Protein AF-A0A7K2P1E2-F1 (afdb_monomer)

Sequence (126 aa):
MPTAPAGAPQRRDTSRRTTNPSGERSASAGRRPLTASRRANRAGLAFVSPTFVVVLVVVVLPIAWTVLLAFQKARLVDIQGMGLFGNWSLDNFSQVLDSAGFWSSLGTTLLYTAGATLGSVVLGLV

Foldseek 3Di:
DDDDDDDDDDDDDDDDDPPPDDDDDDPPVPPPPPPPVVVVVVVVCVVCVVVVVCCCVVPVVVVVVVVQVLQPPPDPDPPDDDDPDPGRHNVSVVVLVVDPVNVVVVVVVVCCVVVVVVVCVVVVVD

Mean predicted aligned error: 17.74 Å

Structure (mmCIF, N/CA/C/O backbone):
data_AF-A0A7K2P1E2-F1
#
_entry.id   AF-A0A7K2P1E2-F1
#
loop_
_atom_site.group_PDB
_atom_site.id
_atom_site.type_symbol
_atom_site.label_atom_id
_atom_site.label_alt_id
_atom_site.label_comp_id
_atom_site.label_asym_id
_atom_site.label_entity_id
_atom_site.label_seq_id
_atom_site.pdbx_PDB_ins_code
_atom_site.Cartn_x
_atom_site.Cartn_y
_atom_site.Cartn_z
_atom_site.occupancy
_atom_site.B_iso_or_equiv
_atom_site.auth_seq_id
_atom_site.auth_comp_id
_atom_site.auth_asym_id
_atom_site.auth_atom_id
_atom_site.pdbx_PDB_model_num
ATOM 1 N N . MET A 1 1 ? -70.450 -48.981 64.046 1.00 42.84 1 MET A N 1
ATOM 2 C CA . MET A 1 1 ? -71.880 -49.073 64.417 1.00 42.84 1 MET A CA 1
ATOM 3 C C . MET A 1 1 ? -72.178 -47.862 65.291 1.00 42.84 1 MET A C 1
ATOM 5 O O . MET A 1 1 ? -71.387 -47.691 66.208 1.00 42.84 1 MET A O 1
ATOM 9 N N . PRO A 1 2 ? -73.244 -47.058 65.156 1.00 43.47 2 PRO A N 1
ATOM 10 C CA . PRO A 1 2 ? -74.158 -46.716 64.065 1.00 43.47 2 PRO A CA 1
ATOM 11 C C . PRO A 1 2 ? -74.253 -45.170 63.858 1.00 43.47 2 PRO A C 1
ATOM 13 O O . PRO A 1 2 ? -73.543 -44.385 64.474 1.00 43.47 2 PRO A O 1
ATOM 16 N N . THR A 1 3 ? -75.125 -44.783 62.933 1.00 54.88 3 THR A N 1
ATOM 17 C CA . THR A 1 3 ? -75.521 -43.470 62.384 1.00 54.88 3 THR A CA 1
ATOM 18 C C . THR A 1 3 ? -75.857 -42.327 63.358 1.00 54.88 3 THR A C 1
ATOM 20 O O . THR A 1 3 ? -76.500 -42.554 64.379 1.00 54.88 3 THR A O 1
ATOM 23 N N . ALA A 1 4 ? -75.592 -41.083 62.931 1.00 46.78 4 ALA A N 1
ATOM 24 C CA . ALA A 1 4 ? -76.227 -39.856 63.435 1.00 46.78 4 ALA A CA 1
ATOM 25 C C . ALA A 1 4 ? -76.770 -38.999 62.259 1.00 46.78 4 ALA A C 1
ATOM 27 O O . ALA A 1 4 ? -76.251 -39.126 61.147 1.00 46.78 4 ALA A O 1
ATOM 28 N N . PRO A 1 5 ? -77.838 -38.195 62.459 1.00 55.88 5 PRO A N 1
ATOM 29 C CA . PRO A 1 5 ? -78.898 -38.022 61.466 1.00 55.88 5 PRO A CA 1
ATOM 30 C C . PRO A 1 5 ? -79.075 -36.598 60.895 1.00 55.88 5 PRO A C 1
ATOM 32 O O . PRO A 1 5 ? -78.413 -35.641 61.275 1.00 55.88 5 PRO A O 1
ATOM 35 N N . ALA A 1 6 ? -80.018 -36.553 59.949 1.00 49.31 6 ALA A N 1
ATOM 36 C CA . ALA A 1 6 ? -80.733 -35.463 59.287 1.00 49.31 6 ALA A CA 1
ATOM 37 C C . ALA A 1 6 ? -80.852 -34.079 59.964 1.00 49.31 6 ALA A C 1
ATOM 39 O O . ALA A 1 6 ? -81.040 -33.969 61.171 1.00 49.31 6 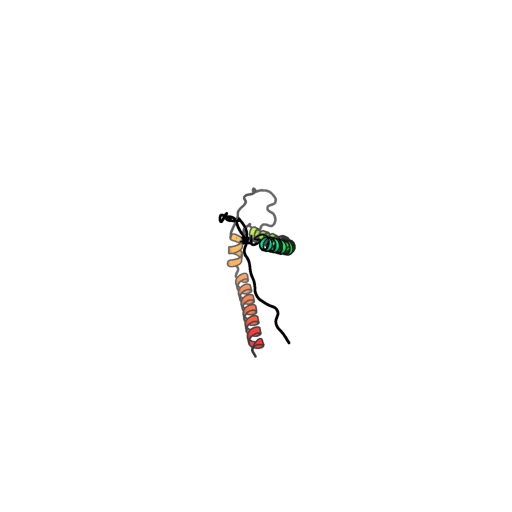ALA A O 1
ATOM 40 N N . GLY A 1 7 ? -80.989 -33.054 59.107 1.00 46.62 7 GLY A N 1
ATOM 41 C CA . GLY A 1 7 ? -81.849 -31.890 59.374 1.00 46.62 7 GLY A CA 1
ATOM 42 C C . GLY A 1 7 ? -81.204 -30.522 59.140 1.00 46.62 7 GLY A C 1
ATOM 43 O O . GLY A 1 7 ? -80.468 -30.030 59.984 1.00 46.62 7 GLY A O 1
ATOM 44 N N . ALA A 1 8 ? -81.528 -29.888 58.007 1.00 52.25 8 ALA A N 1
ATOM 45 C CA . ALA A 1 8 ? -81.267 -28.471 57.703 1.00 52.25 8 ALA A CA 1
ATOM 46 C C . ALA A 1 8 ? -82.030 -27.527 58.673 1.00 52.25 8 ALA A C 1
ATOM 48 O O . ALA A 1 8 ? -82.97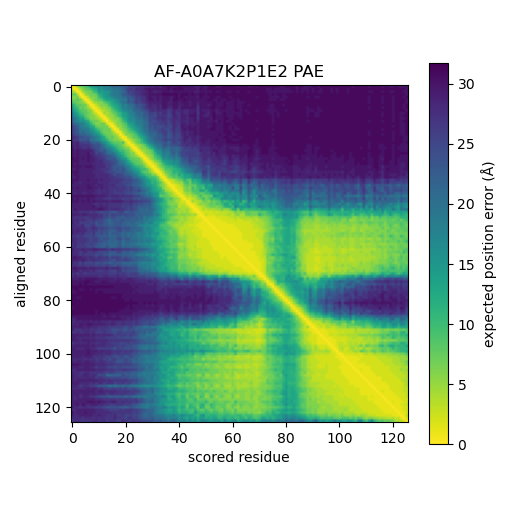2 -28.001 59.313 1.00 52.25 8 ALA A O 1
ATOM 49 N N . PRO A 1 9 ? -81.718 -26.208 58.778 1.00 56.75 9 PRO A N 1
ATOM 50 C CA . PRO A 1 9 ? -82.251 -25.247 57.792 1.00 56.75 9 PRO A CA 1
ATOM 51 C C . PRO A 1 9 ? -81.453 -23.926 57.565 1.00 56.75 9 PRO A C 1
ATOM 53 O O . PRO A 1 9 ? -80.803 -23.377 58.443 1.00 56.75 9 PRO A O 1
ATOM 56 N N . GLN A 1 10 ? -81.588 -23.392 56.345 1.00 57.00 10 GLN A N 1
ATOM 57 C CA . GLN A 1 10 ? -81.981 -22.010 55.998 1.00 57.00 10 GLN A CA 1
ATOM 58 C C . GLN A 1 10 ? -81.429 -20.788 56.776 1.00 57.00 10 GLN A C 1
ATOM 60 O O . GLN A 1 10 ? -81.833 -20.528 57.905 1.00 57.00 10 GLN A O 1
ATOM 65 N N . ARG A 1 11 ? -80.739 -19.877 56.065 1.00 49.88 11 ARG A N 1
ATOM 66 C CA . ARG A 1 11 ? -80.998 -18.411 56.085 1.00 49.88 11 ARG A CA 1
ATOM 67 C C . ARG A 1 11 ? -80.168 -17.701 55.006 1.00 49.88 11 ARG A C 1
ATOM 69 O O . ARG A 1 11 ? -78.991 -17.999 54.874 1.00 49.88 11 ARG A O 1
ATOM 76 N N . ARG A 1 12 ? -80.833 -16.952 54.109 1.00 50.38 12 ARG A N 1
ATOM 77 C CA . ARG A 1 12 ? -80.868 -15.465 54.028 1.00 50.38 12 ARG A CA 1
ATOM 78 C C . ARG A 1 12 ? -79.479 -14.850 53.874 1.00 50.38 12 ARG A C 1
ATOM 80 O O . ARG A 1 12 ? -78.574 -15.184 54.612 1.00 50.38 12 ARG A O 1
ATOM 87 N N . ASP A 1 13 ? -79.228 -13.865 53.044 1.00 43.59 13 ASP A N 1
ATOM 88 C CA . ASP A 1 13 ? -80.019 -12.972 52.210 1.00 43.59 13 ASP A CA 1
ATOM 89 C C . ASP A 1 13 ? -78.959 -12.211 51.386 1.00 43.59 13 ASP A C 1
ATOM 91 O O . ASP A 1 13 ? -77.757 -12.363 51.606 1.00 43.59 13 ASP A O 1
ATOM 95 N N . THR A 1 14 ? -79.410 -11.284 50.550 1.00 57.91 14 THR A N 1
ATOM 96 C CA . THR A 1 14 ? -78.655 -10.104 50.095 1.00 57.91 14 THR A CA 1
ATOM 97 C C . THR A 1 14 ? -77.689 -10.272 48.915 1.00 57.91 14 THR A C 1
ATOM 99 O O . THR A 1 14 ? -76.532 -10.656 49.020 1.00 57.91 14 THR A O 1
ATOM 102 N N . SER A 1 15 ? -78.186 -9.818 47.765 1.00 58.47 15 SER A N 1
ATOM 103 C CA . SER A 1 15 ? -77.603 -8.687 47.038 1.00 58.47 15 SER A CA 1
ATOM 104 C C . SER A 1 15 ? -76.076 -8.602 46.956 1.00 58.47 15 SER A C 1
ATOM 106 O O . SER A 1 15 ? -75.430 -7.937 47.759 1.00 58.47 15 SER A O 1
ATOM 108 N N . ARG A 1 16 ? -75.533 -9.077 45.840 1.00 53.06 16 ARG A N 1
ATOM 109 C CA . ARG A 1 16 ? -74.439 -8.402 45.125 1.00 53.06 16 ARG A CA 1
ATOM 110 C C . ARG A 1 16 ? -74.693 -8.644 43.644 1.00 53.06 16 ARG A C 1
ATOM 112 O O . ARG A 1 16 ? -74.388 -9.699 43.116 1.00 53.06 16 ARG A O 1
ATOM 119 N N . ARG A 1 17 ? -75.442 -7.766 42.970 1.00 53.56 17 ARG A N 1
ATOM 120 C CA . ARG A 1 17 ? -74.842 -6.688 42.164 1.00 53.56 17 ARG A CA 1
ATOM 121 C C . ARG A 1 17 ? -73.410 -7.064 41.784 1.00 53.56 17 ARG A C 1
ATOM 123 O O . ARG A 1 17 ? -72.491 -6.840 42.565 1.00 53.56 17 ARG A O 1
ATOM 130 N N . THR A 1 18 ? -73.251 -7.649 40.603 1.00 54.72 18 THR A N 1
ATOM 131 C CA . THR A 1 18 ? -71.960 -7.861 39.949 1.00 54.72 18 THR A CA 1
ATOM 132 C C . THR A 1 18 ? -71.360 -6.494 39.621 1.00 54.72 18 THR A C 1
ATOM 134 O O . THR A 1 18 ? -71.427 -6.007 38.499 1.00 54.72 18 THR A O 1
ATOM 137 N N . THR A 1 19 ? -70.837 -5.806 40.634 1.00 57.03 19 THR A N 1
ATOM 138 C CA . THR A 1 19 ? -69.847 -4.756 40.440 1.00 57.03 19 THR A CA 1
ATOM 139 C C . THR A 1 19 ? -68.557 -5.467 40.090 1.00 57.03 19 THR A C 1
ATOM 141 O O . THR A 1 19 ? -67.968 -6.138 40.936 1.00 57.03 19 THR A O 1
ATOM 144 N N . ASN A 1 20 ? -68.183 -5.351 38.821 1.00 60.22 20 ASN A N 1
ATOM 145 C CA . ASN A 1 20 ? -66.886 -5.721 38.279 1.00 60.22 20 ASN A CA 1
ATOM 146 C C . ASN A 1 20 ? -65.772 -5.286 39.253 1.00 60.22 20 ASN A C 1
ATOM 148 O O . ASN A 1 20 ? -65.608 -4.078 39.453 1.00 60.22 20 ASN A O 1
ATOM 152 N N . PRO A 1 21 ? -65.014 -6.205 39.876 1.00 56.50 21 PRO A N 1
ATOM 153 C CA . PRO A 1 21 ? -63.784 -5.825 40.524 1.00 56.50 21 PRO A CA 1
ATOM 154 C C . PRO A 1 21 ? -62.709 -5.795 39.445 1.00 56.50 21 PRO A C 1
ATOM 156 O O . PRO A 1 21 ? -62.360 -6.803 38.833 1.00 56.50 21 PRO A O 1
ATOM 159 N N . SER A 1 22 ? -62.199 -4.599 39.199 1.00 59.00 22 SER A N 1
ATOM 160 C CA . SER A 1 22 ? -60.876 -4.391 38.637 1.00 59.00 22 SER A CA 1
ATOM 161 C C . SER A 1 22 ? -59.879 -5.324 39.329 1.00 59.00 22 SER A C 1
ATOM 163 O O . SER A 1 22 ? -59.707 -5.237 40.544 1.00 59.00 22 SER A O 1
ATOM 165 N N . GLY A 1 23 ? -59.217 -6.200 38.575 1.00 54.94 23 GLY A N 1
ATOM 166 C CA . GLY A 1 23 ? -58.147 -7.023 39.125 1.00 54.94 23 GLY A CA 1
ATOM 167 C C . GLY A 1 23 ? -57.709 -8.160 38.214 1.00 54.94 23 GLY A C 1
ATOM 168 O O . GLY A 1 23 ? -58.450 -9.105 37.997 1.00 54.94 23 GLY A O 1
ATOM 169 N N . GLU A 1 24 ? -56.450 -8.077 37.782 1.00 54.34 24 GLU A N 1
ATOM 170 C CA . GLU A 1 24 ? -55.588 -9.225 37.478 1.00 54.34 24 GLU A CA 1
ATOM 171 C C . GLU A 1 24 ? -55.752 -9.906 36.109 1.00 54.34 24 GLU A C 1
ATOM 173 O O . GLU A 1 24 ? -56.406 -10.928 35.938 1.00 54.34 24 GLU A O 1
ATOM 178 N N . ARG A 1 25 ? -54.956 -9.432 35.147 1.00 50.44 25 ARG A N 1
ATOM 179 C CA . ARG A 1 25 ? -53.746 -10.165 34.736 1.00 50.44 25 ARG A CA 1
ATOM 180 C C . ARG A 1 25 ? -52.847 -9.246 33.926 1.00 50.44 25 ARG A C 1
ATOM 182 O O . ARG A 1 25 ? -53.056 -8.998 32.747 1.00 50.44 25 ARG A O 1
ATOM 189 N N . SER A 1 26 ? -51.854 -8.725 34.636 1.00 57.09 26 SER A N 1
ATOM 190 C CA . SER A 1 26 ? -50.468 -8.607 34.195 1.00 57.09 26 SER A CA 1
ATOM 191 C C . SER A 1 26 ? -50.217 -9.074 32.752 1.00 57.09 26 SER A C 1
ATOM 193 O O . SER A 1 26 ? -49.870 -10.224 32.504 1.00 57.09 26 SER A O 1
ATOM 195 N N . ALA A 1 27 ? -50.357 -8.165 31.795 1.00 53.59 27 ALA A N 1
ATOM 196 C CA . ALA A 1 27 ? -49.514 -8.192 30.615 1.00 53.59 27 ALA A CA 1
ATOM 197 C C . ALA A 1 27 ? -48.479 -7.101 30.851 1.00 53.59 27 ALA A C 1
ATOM 199 O O . ALA A 1 27 ? -48.577 -5.988 30.333 1.00 53.59 27 ALA A O 1
ATOM 200 N N . SER A 1 28 ? -47.514 -7.401 31.724 1.00 56.25 28 SER A N 1
ATOM 201 C CA . SER A 1 28 ? -46.244 -6.698 31.718 1.00 56.25 28 SER A CA 1
ATOM 202 C C . SER A 1 28 ? -45.695 -6.843 30.303 1.00 56.25 28 SER A C 1
ATOM 204 O O . 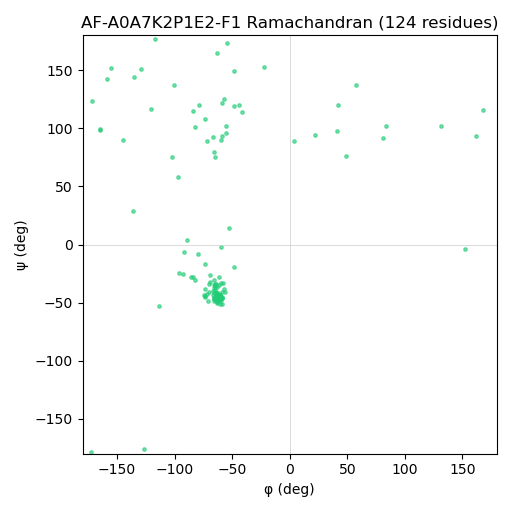SER A 1 28 ? -45.120 -7.860 29.922 1.00 56.25 28 SER A O 1
ATOM 206 N N . ALA A 1 29 ? -45.949 -5.830 29.475 1.00 56.38 29 ALA A N 1
ATOM 207 C CA . ALA A 1 29 ? -45.249 -5.641 28.227 1.00 56.38 29 ALA A CA 1
ATOM 208 C C . ALA A 1 29 ? -43.781 -5.515 28.622 1.00 56.38 29 ALA A C 1
ATOM 210 O O . ALA A 1 29 ? -43.321 -4.454 29.051 1.00 56.38 29 ALA A O 1
ATOM 211 N N . GLY A 1 30 ? -43.089 -6.654 28.600 1.00 51.62 30 GLY A N 1
ATOM 212 C CA . GLY A 1 30 ? -41.685 -6.765 28.904 1.00 51.62 30 GLY A CA 1
ATOM 213 C C . GLY A 1 30 ? -40.980 -5.802 27.979 1.00 51.62 30 GLY A C 1
ATOM 214 O O . GLY A 1 30 ? -40.819 -6.071 26.788 1.00 51.62 30 GLY A O 1
ATOM 215 N N . ARG A 1 31 ? -40.599 -4.647 28.526 1.00 55.25 31 ARG A N 1
ATOM 216 C CA . ARG A 1 31 ? -39.649 -3.739 27.907 1.00 55.25 31 ARG A CA 1
ATOM 217 C C . ARG A 1 31 ? -38.377 -4.554 27.753 1.00 55.25 31 ARG A C 1
ATOM 219 O O . ARG A 1 31 ? -37.573 -4.628 28.677 1.00 55.25 31 ARG A O 1
ATOM 226 N N . ARG A 1 32 ? -38.233 -5.229 26.609 1.00 59.97 32 ARG A N 1
ATOM 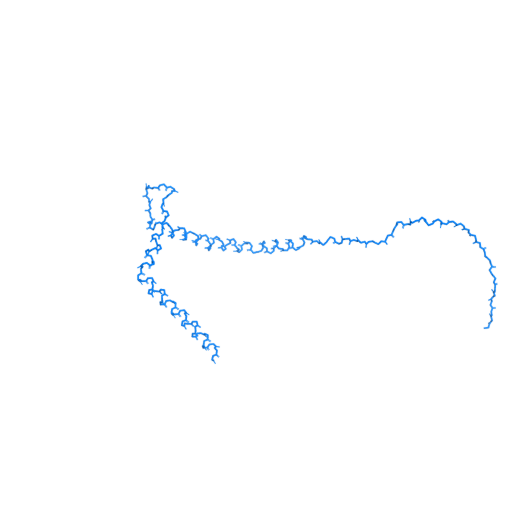227 C CA . ARG A 1 32 ? -36.982 -5.860 26.200 1.00 59.97 32 ARG A CA 1
ATOM 228 C C . ARG A 1 32 ? -35.907 -4.791 2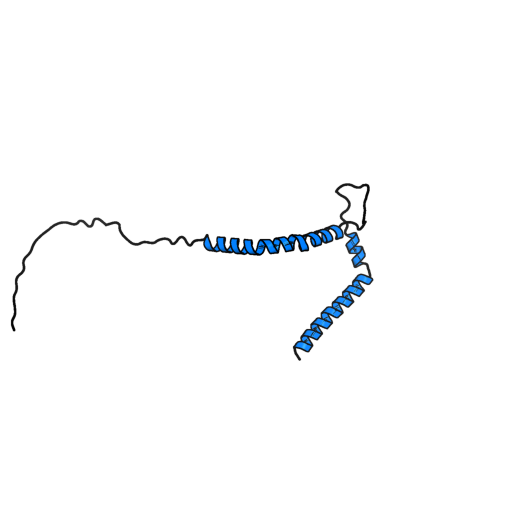6.390 1.00 59.97 32 ARG A C 1
ATOM 230 O O . ARG A 1 32 ? -36.044 -3.719 25.794 1.00 59.97 32 ARG A O 1
ATOM 237 N N . PRO A 1 33 ? -34.890 -5.008 27.239 1.00 51.12 33 PRO A N 1
ATOM 238 C CA . PRO A 1 33 ? -33.881 -3.995 27.473 1.00 51.12 33 PRO A CA 1
ATOM 239 C C . PRO A 1 33 ? -33.013 -3.896 26.216 1.00 51.12 33 PRO A C 1
ATOM 241 O O . PRO A 1 33 ? -31.977 -4.541 26.096 1.00 51.12 33 PRO A O 1
ATOM 244 N N . LEU A 1 34 ? -33.421 -3.036 25.277 1.00 57.59 34 LEU A N 1
ATOM 245 C CA . LEU A 1 34 ? -32.653 -2.623 24.092 1.00 57.59 34 LEU A CA 1
ATOM 246 C C . LEU A 1 34 ? -31.309 -1.957 24.466 1.00 57.59 34 LEU A C 1
ATOM 248 O O . LEU A 1 34 ? -30.511 -1.581 23.608 1.00 57.59 34 LEU A O 1
ATOM 252 N N . THR A 1 35 ? -31.056 -1.802 25.763 1.00 59.91 35 THR A N 1
ATOM 253 C CA . THR A 1 35 ? -29.894 -1.177 26.379 1.00 59.91 35 THR A CA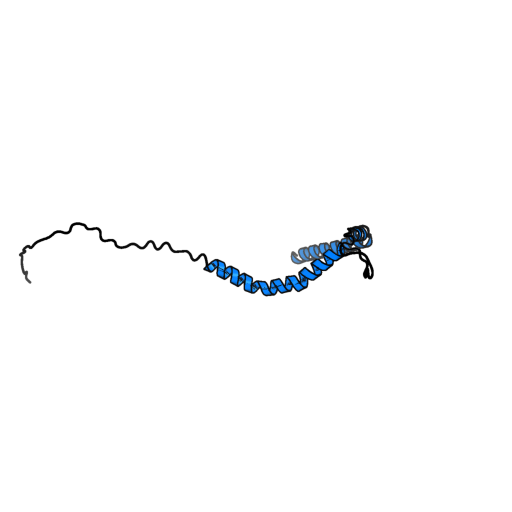 1
ATOM 254 C C . THR A 1 35 ? -28.778 -2.163 26.728 1.00 59.91 35 THR A C 1
ATOM 256 O O . THR A 1 35 ? -27.623 -1.744 26.730 1.00 59.91 35 THR A O 1
ATOM 259 N N . ALA A 1 36 ? -29.054 -3.456 26.952 1.00 60.28 36 ALA A N 1
ATOM 260 C CA . ALA A 1 36 ? -28.013 -4.429 27.317 1.00 60.28 36 ALA A CA 1
ATOM 261 C C . ALA A 1 36 ? -27.075 -4.737 26.134 1.00 60.28 36 ALA A C 1
ATOM 263 O O . ALA A 1 36 ? -25.858 -4.598 26.251 1.00 60.28 36 ALA A O 1
ATOM 264 N N . SER A 1 37 ? -27.637 -5.031 24.958 1.00 58.97 37 SER A N 1
ATOM 265 C CA . SER A 1 37 ? -26.865 -5.317 23.738 1.00 58.97 37 SER A CA 1
ATOM 266 C C . SER A 1 37 ? -26.073 -4.102 23.236 1.00 58.97 37 SER A C 1
ATOM 268 O O . SER A 1 37 ? -24.945 -4.244 22.772 1.00 58.97 37 SER A O 1
ATOM 270 N N . ARG A 1 38 ? -26.610 -2.881 23.386 1.00 60.72 38 ARG A N 1
ATOM 271 C CA . ARG A 1 38 ? -25.892 -1.636 23.041 1.00 60.72 38 ARG A CA 1
ATOM 272 C C . ARG A 1 38 ? -24.743 -1.333 24.005 1.00 60.72 38 ARG A C 1
ATOM 274 O O . ARG A 1 38 ? -23.720 -0.803 23.577 1.00 60.72 38 ARG A O 1
ATOM 281 N N . ARG A 1 39 ? -24.892 -1.669 25.291 1.00 58.44 39 ARG A N 1
ATOM 282 C CA . ARG A 1 39 ? -23.846 -1.485 26.309 1.00 58.44 39 ARG A CA 1
ATOM 283 C C . ARG A 1 39 ? -22.726 -2.512 26.152 1.00 58.44 39 ARG A C 1
ATOM 285 O O . ARG A 1 39 ? -21.568 -2.128 26.247 1.00 58.44 39 ARG A O 1
ATOM 292 N N . ALA A 1 40 ? -23.064 -3.755 25.807 1.00 61.16 40 ALA A N 1
ATOM 293 C CA . ALA A 1 40 ? -22.095 -4.787 25.441 1.00 61.16 40 ALA A CA 1
ATOM 294 C C . ALA A 1 40 ? -21.302 -4.416 24.174 1.00 61.16 40 ALA A C 1
ATOM 296 O O . ALA A 1 40 ? -20.083 -4.535 24.169 1.00 61.16 40 ALA A O 1
ATOM 297 N N . ASN A 1 41 ? -21.959 -3.873 23.139 1.00 64.06 41 ASN A N 1
ATOM 298 C CA . ASN A 1 41 ? -21.275 -3.435 21.916 1.00 64.06 41 ASN A CA 1
ATOM 299 C C . ASN A 1 41 ? -20.336 -2.237 22.160 1.00 64.06 41 ASN A C 1
ATOM 301 O O . ASN A 1 41 ? -19.218 -2.197 21.657 1.00 64.06 41 ASN A O 1
ATOM 305 N N . ARG A 1 42 ? -20.755 -1.272 22.991 1.00 64.81 42 ARG A N 1
ATOM 306 C CA . ARG A 1 42 ? -19.895 -0.156 23.420 1.00 64.81 42 ARG A CA 1
ATOM 307 C C . ARG A 1 42 ? -18.720 -0.615 24.282 1.00 64.81 42 ARG A C 1
ATOM 309 O O . ARG A 1 42 ? -17.637 -0.067 24.134 1.00 64.81 42 ARG A O 1
ATOM 316 N N . ALA A 1 43 ? -18.926 -1.603 25.153 1.00 65.00 43 ALA A N 1
ATOM 317 C CA . ALA A 1 43 ? -17.855 -2.195 25.950 1.00 65.00 43 ALA A CA 1
ATOM 318 C C . ALA A 1 43 ? -16.855 -2.957 25.063 1.00 65.00 43 ALA A C 1
ATOM 320 O O . ALA A 1 43 ? -15.655 -2.762 25.209 1.00 65.00 43 ALA A O 1
ATOM 321 N N . GLY A 1 44 ? -17.333 -3.735 24.085 1.00 68.06 44 GLY A N 1
ATOM 322 C CA . GLY A 1 44 ? -16.482 -4.401 23.093 1.00 68.06 44 GLY A CA 1
ATOM 323 C C . GLY A 1 44 ? -15.669 -3.413 22.249 1.00 68.06 44 GLY A C 1
ATOM 324 O O . GLY A 1 44 ? -1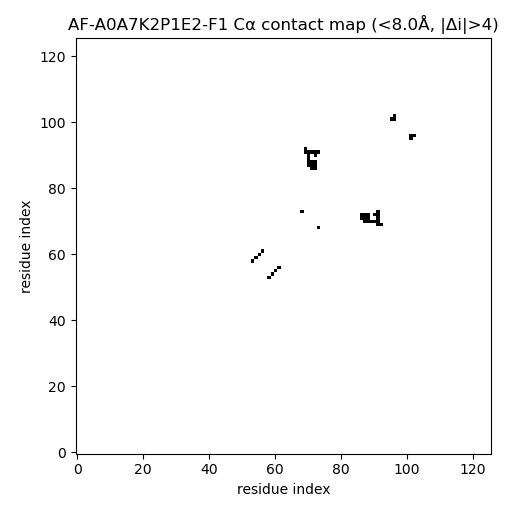4.463 -3.581 22.095 1.00 68.06 44 GLY A O 1
ATOM 325 N N . LEU A 1 45 ? -16.294 -2.325 21.785 1.00 73.56 45 LEU A N 1
ATOM 326 C CA . LEU A 1 45 ? -15.598 -1.243 21.079 1.00 73.56 45 LEU A CA 1
ATOM 327 C C . LEU A 1 45 ? -14.593 -0.504 21.972 1.00 73.56 45 LEU A C 1
ATOM 329 O O . LEU A 1 45 ? -13.537 -0.122 21.486 1.00 73.56 45 LEU A O 1
ATOM 333 N N . ALA A 1 46 ? -14.886 -0.323 23.261 1.00 77.44 46 ALA A N 1
ATOM 334 C CA . ALA A 1 46 ? -13.968 0.313 24.207 1.00 77.44 46 ALA A CA 1
ATOM 335 C C . ALA A 1 46 ? -12.731 -0.546 24.517 1.00 77.44 46 ALA A C 1
ATOM 337 O O . ALA A 1 46 ? -11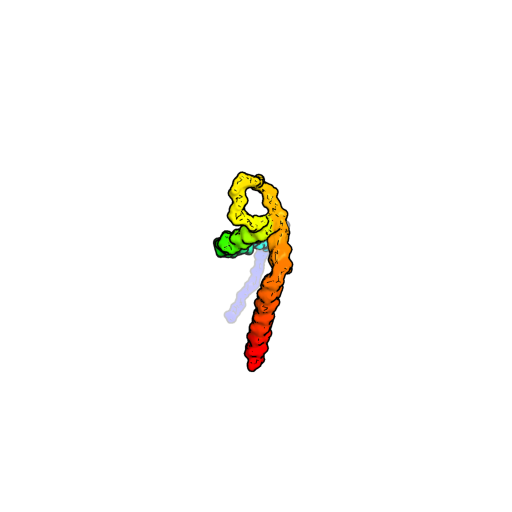.687 0.007 24.844 1.00 77.44 46 ALA A O 1
ATOM 338 N N . PHE A 1 47 ? -12.827 -1.875 24.396 1.00 81.62 47 PHE A N 1
ATOM 339 C CA . PHE A 1 47 ? -11.672 -2.767 24.538 1.00 81.62 47 PHE A CA 1
ATOM 340 C C . PHE A 1 47 ? -10.834 -2.878 23.260 1.00 81.62 47 PHE A C 1
ATOM 342 O O . PHE A 1 47 ? -9.624 -3.049 23.347 1.00 81.62 47 PHE A O 1
ATOM 349 N N . VAL A 1 48 ? -11.447 -2.745 22.079 1.00 89.38 48 VAL A N 1
ATOM 350 C CA . VAL A 1 48 ? -10.731 -2.772 20.789 1.00 89.38 48 VAL A CA 1
ATOM 351 C C . VAL A 1 48 ? -10.152 -1.401 20.420 1.00 89.38 48 VAL A C 1
ATOM 353 O O . VAL A 1 48 ? -9.132 -1.328 19.733 1.00 89.38 48 VAL A O 1
ATOM 356 N N . SER A 1 49 ? -10.760 -0.305 20.886 1.00 90.50 49 SER A N 1
ATOM 357 C CA . SER A 1 49 ? -10.347 1.055 20.528 1.00 90.50 49 SER A CA 1
ATOM 358 C C . SER A 1 49 ? -8.885 1.391 20.847 1.00 90.50 49 SER A C 1
ATOM 360 O O . SER A 1 49 ? -8.276 2.029 19.991 1.00 90.50 49 SER A O 1
ATOM 362 N N . PRO A 1 50 ? -8.258 0.961 21.966 1.00 90.06 50 PRO A N 1
ATOM 363 C CA . PRO A 1 50 ? -6.868 1.312 22.247 1.00 90.06 50 PRO A CA 1
ATOM 364 C C . PRO A 1 50 ? -5.920 0.684 21.223 1.00 90.06 50 PRO A C 1
ATOM 366 O O . PRO A 1 50 ? -5.077 1.371 20.654 1.00 90.06 50 PRO A O 1
ATOM 369 N N . THR A 1 51 ? -6.109 -0.602 20.916 1.00 93.25 51 THR A N 1
ATOM 370 C CA . THR A 1 51 ? -5.321 -1.304 19.895 1.00 93.25 51 THR A CA 1
ATOM 371 C C . THR A 1 51 ? -5.559 -0.709 18.512 1.00 93.25 51 THR A C 1
ATOM 373 O O . THR A 1 51 ? -4.613 -0.500 17.759 1.00 93.25 51 THR A O 1
ATOM 376 N N . PHE A 1 52 ? -6.808 -0.374 18.186 1.00 93.62 52 PHE A N 1
ATOM 377 C CA . PHE A 1 52 ? -7.147 0.240 16.907 1.00 93.62 52 PHE A CA 1
ATOM 378 C C . PHE A 1 52 ? -6.507 1.622 16.734 1.00 93.62 52 PHE A C 1
ATOM 380 O O . PHE A 1 52 ? -5.956 1.908 15.675 1.00 93.62 52 PHE A O 1
ATOM 387 N N . VAL A 1 53 ? -6.523 2.463 17.773 1.00 95.94 53 VAL A N 1
ATOM 388 C CA . VAL A 1 53 ? -5.857 3.775 17.762 1.00 95.94 53 VAL A CA 1
ATOM 389 C C . VAL A 1 53 ? -4.355 3.612 17.551 1.00 95.94 53 VAL A C 1
ATOM 391 O O . VAL A 1 53 ? -3.783 4.330 16.735 1.00 95.94 53 VAL A O 1
ATOM 394 N N . VAL A 1 54 ? -3.723 2.645 18.221 1.00 96.38 54 VAL A N 1
ATOM 395 C CA . VAL A 1 54 ? -2.295 2.358 18.019 1.00 96.38 54 VAL A CA 1
ATOM 396 C C . VAL A 1 54 ? -2.018 1.956 16.569 1.00 96.38 54 VAL A C 1
ATOM 398 O O . VAL A 1 54 ? -1.123 2.526 15.955 1.00 96.38 54 VAL A O 1
ATOM 401 N N . VAL A 1 55 ? -2.802 1.045 15.983 1.00 96.62 55 VAL A N 1
ATOM 402 C CA . VAL A 1 55 ? -2.651 0.656 14.566 1.00 96.62 55 VAL A CA 1
ATOM 403 C C . VAL A 1 55 ? -2.850 1.855 13.638 1.00 96.62 55 VAL A C 1
ATOM 405 O O . VAL A 1 55 ? -2.066 2.057 12.711 1.00 96.62 55 VAL A O 1
ATOM 408 N N . LEU A 1 56 ? -3.860 2.687 13.895 1.00 96.81 56 LEU A N 1
ATOM 409 C CA . LEU A 1 56 ? -4.128 3.875 13.093 1.00 96.81 56 LEU A CA 1
ATOM 410 C C . LEU A 1 56 ? -2.925 4.829 13.102 1.00 96.81 56 LEU A C 1
ATOM 412 O O . LEU A 1 56 ? -2.481 5.283 12.052 1.00 96.81 56 LEU A O 1
ATOM 416 N N . VAL A 1 57 ? -2.368 5.102 14.279 1.00 97.38 57 VAL A N 1
ATOM 417 C CA . VAL A 1 57 ? -1.271 6.062 14.434 1.00 97.38 57 VAL A CA 1
ATOM 418 C C . VAL A 1 57 ? 0.058 5.500 13.932 1.00 97.38 57 VAL A C 1
ATOM 420 O O . VAL A 1 57 ? 0.803 6.201 13.260 1.00 97.38 57 VAL A O 1
ATOM 423 N N . VAL A 1 58 ? 0.369 4.244 14.243 1.00 97.00 58 VAL A N 1
ATOM 424 C CA . VAL A 1 58 ? 1.691 3.658 13.970 1.00 97.00 58 VAL A CA 1
ATOM 425 C C . VAL A 1 58 ? 1.792 3.090 12.558 1.00 97.00 58 VAL A C 1
ATOM 427 O O . VAL A 1 58 ? 2.881 3.056 11.998 1.00 97.00 58 VAL A O 1
ATOM 430 N N . VAL A 1 59 ? 0.681 2.648 11.968 1.00 95.94 59 VAL A N 1
ATOM 431 C CA . VAL A 1 59 ? 0.676 1.989 10.653 1.00 95.94 59 VAL A CA 1
ATOM 432 C C . VAL A 1 59 ? -0.037 2.847 9.618 1.00 95.94 59 VAL A C 1
ATOM 434 O O . VAL A 1 59 ? 0.531 3.154 8.573 1.00 95.94 59 VAL A O 1
ATOM 437 N N . VAL A 1 60 ? -1.271 3.275 9.896 1.00 96.88 60 VAL A N 1
ATOM 438 C CA . VAL A 1 60 ? -2.090 3.960 8.882 1.00 96.88 60 VAL A CA 1
ATOM 439 C C . VAL A 1 60 ? -1.576 5.369 8.596 1.00 96.88 60 VAL A C 1
ATOM 441 O O . VAL A 1 60 ? -1.483 5.736 7.429 1.00 96.88 60 VAL A O 1
ATOM 444 N N . LEU A 1 61 ? -1.194 6.147 9.616 1.00 95.88 61 LEU A N 1
ATOM 445 C CA . LEU A 1 61 ? -0.638 7.491 9.412 1.00 95.88 61 LEU A CA 1
ATOM 446 C C . LEU A 1 61 ? 0.635 7.506 8.550 1.00 95.88 61 LEU A C 1
ATOM 448 O O . LEU A 1 61 ? 0.647 8.267 7.581 1.00 95.88 61 LEU A O 1
ATOM 452 N N . PRO A 1 62 ? 1.692 6.709 8.818 1.00 95.69 62 PRO A N 1
ATOM 453 C CA . PRO A 1 62 ? 2.873 6.731 7.958 1.00 95.69 62 PRO A CA 1
ATOM 454 C C . PRO A 1 62 ? 2.568 6.233 6.545 1.00 95.69 62 PRO A C 1
ATOM 456 O O . PRO A 1 62 ? 3.085 6.805 5.591 1.00 95.69 62 PRO A O 1
ATOM 459 N N . ILE A 1 63 ? 1.680 5.247 6.374 1.00 95.38 63 ILE A N 1
ATOM 460 C CA . ILE A 1 63 ? 1.249 4.824 5.034 1.00 95.38 63 ILE A CA 1
ATOM 461 C C . ILE A 1 63 ? 0.541 5.974 4.317 1.00 95.38 63 ILE A C 1
ATOM 463 O O . ILE A 1 63 ? 0.903 6.296 3.189 1.00 95.38 63 ILE A O 1
ATOM 467 N N . ALA A 1 64 ? -0.412 6.644 4.966 1.00 90.56 64 ALA A N 1
ATOM 468 C CA . ALA A 1 64 ? -1.091 7.799 4.387 1.00 90.56 64 ALA A CA 1
ATOM 469 C C . ALA A 1 64 ? -0.085 8.884 3.982 1.00 90.56 64 ALA A C 1
ATOM 471 O O . ALA A 1 64 ? -0.185 9.430 2.889 1.00 90.56 64 ALA A O 1
ATOM 472 N N . TRP A 1 65 ? 0.937 9.127 4.805 1.00 88.88 65 TRP A N 1
ATOM 473 C CA . TRP A 1 65 ? 2.025 10.038 4.468 1.00 88.88 65 TRP A CA 1
ATOM 474 C C . TRP A 1 65 ? 2.803 9.593 3.223 1.00 88.88 65 TRP A C 1
ATOM 476 O O . TRP A 1 65 ? 3.011 10.397 2.319 1.00 88.88 65 TRP A O 1
ATOM 486 N N . THR A 1 66 ? 3.180 8.314 3.117 1.00 89.06 66 THR A N 1
ATOM 487 C CA . THR A 1 66 ? 3.855 7.787 1.914 1.00 89.06 66 THR A CA 1
ATOM 488 C C . THR A 1 66 ? 2.982 7.871 0.665 1.00 89.06 66 THR A C 1
ATOM 490 O O . THR A 1 66 ? 3.487 8.186 -0.408 1.00 89.06 66 THR A O 1
ATOM 493 N N . VAL A 1 67 ? 1.672 7.648 0.801 1.00 87.81 67 VAL A N 1
ATOM 494 C CA . VAL A 1 67 ? 0.710 7.782 -0.296 1.00 87.81 67 VAL A CA 1
ATOM 495 C C . VAL A 1 67 ? 0.646 9.236 -0.746 1.00 87.81 67 VAL A C 1
ATOM 497 O O . VAL A 1 67 ? 0.763 9.496 -1.935 1.00 87.81 67 VAL A O 1
ATOM 500 N N . LEU A 1 68 ? 0.533 10.187 0.185 1.00 83.31 68 LEU A N 1
ATOM 501 C CA . LEU A 1 68 ? 0.553 11.618 -0.131 1.00 83.31 68 LEU A CA 1
ATOM 502 C C . LEU A 1 68 ? 1.856 12.015 -0.838 1.00 83.31 68 LEU A C 1
ATOM 504 O O . LEU A 1 68 ? 1.804 12.681 -1.870 1.00 83.31 68 LEU A O 1
ATOM 508 N N . LEU A 1 69 ? 3.004 11.542 -0.342 1.00 81.81 69 LEU A N 1
ATOM 509 C 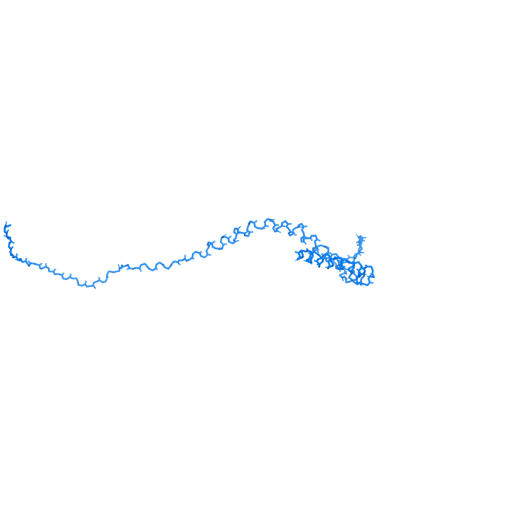CA . LEU A 1 69 ? 4.309 11.765 -0.965 1.00 81.81 69 LEU A CA 1
ATOM 510 C C . LEU A 1 69 ? 4.406 11.164 -2.370 1.00 81.81 69 LEU A C 1
ATOM 512 O O . LEU A 1 69 ? 5.032 11.766 -3.232 1.00 81.81 69 LEU A O 1
ATOM 516 N N . ALA A 1 70 ? 3.772 10.021 -2.639 1.00 82.62 70 ALA A N 1
ATOM 517 C CA . ALA A 1 70 ? 3.784 9.414 -3.971 1.00 82.62 70 ALA A CA 1
ATOM 518 C C . ALA A 1 70 ? 3.136 10.317 -5.039 1.00 82.62 70 ALA A C 1
ATOM 520 O O . ALA A 1 70 ? 3.533 10.273 -6.203 1.00 82.62 70 ALA A O 1
ATOM 521 N N . PHE A 1 71 ? 2.186 11.175 -4.654 1.00 78.31 71 PHE A N 1
ATOM 522 C CA . PHE A 1 71 ? 1.571 12.171 -5.541 1.00 78.31 71 PHE A CA 1
ATOM 523 C C . PHE A 1 71 ? 2.275 13.536 -5.525 1.00 78.31 71 PHE A C 1
ATOM 525 O O . PHE A 1 71 ? 1.919 14.427 -6.297 1.00 78.31 71 PHE A O 1
ATOM 532 N N . GLN A 1 72 ? 3.257 13.731 -4.647 1.00 66.69 72 GLN A N 1
ATOM 533 C CA . GLN A 1 72 ? 4.044 14.956 -4.558 1.00 66.69 72 GLN A CA 1
ATOM 534 C C . GLN A 1 72 ? 5.391 14.736 -5.250 1.00 66.69 72 GLN A C 1
ATOM 536 O O . GLN A 1 72 ? 6.013 13.684 -5.125 1.00 66.69 72 GLN A O 1
ATOM 541 N N . LYS A 1 73 ? 5.857 15.710 -6.038 1.00 60.66 73 LYS A N 1
ATOM 542 C CA . LYS A 1 73 ? 7.132 15.576 -6.760 1.00 60.66 73 LYS A CA 1
ATOM 543 C C . LYS A 1 73 ? 8.263 15.302 -5.768 1.00 60.66 73 LYS A C 1
ATOM 545 O O . LYS A 1 73 ? 8.479 16.091 -4.851 1.00 60.66 73 LYS A O 1
ATOM 550 N N . ALA A 1 74 ? 9.000 14.213 -5.983 1.00 53.88 74 ALA A N 1
ATOM 551 C CA . ALA A 1 74 ? 10.163 13.836 -5.191 1.00 53.88 74 ALA A CA 1
ATOM 552 C C . ALA A 1 74 ? 11.306 14.853 -5.367 1.00 53.88 74 ALA A C 1
ATOM 554 O O . ALA A 1 74 ? 12.261 14.639 -6.111 1.00 53.88 74 ALA A O 1
ATOM 555 N N . ARG A 1 75 ? 11.226 15.992 -4.680 1.00 51.06 75 ARG A N 1
ATOM 556 C CA . ARG A 1 75 ? 12.402 16.780 -4.316 1.00 51.06 75 ARG A CA 1
ATOM 557 C C . ARG A 1 75 ? 12.425 16.878 -2.806 1.00 51.06 75 ARG A C 1
ATOM 559 O O . ARG A 1 75 ? 11.531 17.438 -2.189 1.00 51.06 75 ARG A O 1
ATOM 566 N N . LEU A 1 76 ? 13.482 16.296 -2.252 1.00 45.94 76 LEU A N 1
ATOM 567 C CA . LEU A 1 76 ? 13.807 16.158 -0.835 1.00 45.94 76 LEU A CA 1
ATOM 568 C C . LEU A 1 76 ? 13.687 17.464 -0.027 1.00 45.94 76 LEU A C 1
ATOM 570 O O . LEU A 1 76 ? 13.590 17.425 1.190 1.00 45.94 76 LEU A O 1
ATOM 574 N N . VAL A 1 77 ? 13.709 18.613 -0.689 1.00 52.41 77 VAL A N 1
ATOM 575 C CA . VAL A 1 77 ? 13.869 19.936 -0.111 1.00 52.41 77 VAL A CA 1
ATOM 576 C C . VAL A 1 77 ? 13.438 20.907 -1.221 1.00 52.41 77 VAL A C 1
ATOM 578 O O . VAL A 1 77 ? 14.216 21.173 -2.128 1.00 52.41 77 VAL A O 1
ATOM 581 N N . ASP A 1 78 ? 12.206 21.418 -1.209 1.00 49.12 78 ASP A N 1
ATOM 582 C CA . ASP A 1 78 ? 11.908 22.704 -1.871 1.00 49.12 78 ASP A CA 1
ATOM 583 C C . ASP A 1 78 ? 11.958 23.790 -0.786 1.00 49.12 78 ASP A C 1
ATOM 585 O O . ASP A 1 78 ? 10.985 24.457 -0.432 1.00 49.12 78 ASP A O 1
ATOM 589 N N . ILE A 1 79 ? 13.131 23.862 -0.145 1.00 51.41 79 ILE A N 1
ATOM 590 C CA . ILE A 1 79 ? 13.541 24.967 0.717 1.00 51.41 79 ILE A CA 1
ATOM 591 C C . ILE A 1 79 ? 13.686 26.158 -0.229 1.00 51.41 79 ILE A C 1
ATOM 593 O O . ILE A 1 79 ? 14.741 26.301 -0.829 1.00 51.41 79 ILE A O 1
ATOM 597 N N . GLN A 1 80 ? 12.630 26.962 -0.407 1.00 49.47 80 GLN A N 1
ATOM 598 C CA . GLN A 1 80 ? 12.683 28.441 -0.473 1.00 49.47 80 GLN A CA 1
ATOM 599 C C . GLN A 1 80 ? 11.590 29.136 -1.284 1.00 49.47 80 GLN A C 1
ATOM 601 O O . GLN A 1 80 ? 11.524 30.361 -1.205 1.00 49.47 80 GLN A O 1
ATOM 606 N N . GLY A 1 81 ? 10.672 28.458 -1.972 1.00 53.69 81 GLY A N 1
ATOM 607 C CA . GLY A 1 81 ? 9.529 29.222 -2.469 1.00 53.69 81 GLY A CA 1
ATOM 608 C C . GLY A 1 81 ? 8.718 28.600 -3.569 1.00 53.69 81 GLY A C 1
ATOM 609 O O . GLY A 1 81 ? 8.924 28.914 -4.730 1.00 53.69 81 GLY A O 1
ATOM 610 N N . MET A 1 82 ? 7.665 27.890 -3.195 1.00 44.81 82 MET A N 1
ATOM 611 C CA . MET A 1 82 ? 6.375 28.096 -3.837 1.00 44.81 82 MET A CA 1
ATOM 612 C C . MET A 1 82 ? 5.278 27.580 -2.915 1.00 44.81 82 MET A C 1
ATOM 614 O O . MET A 1 82 ? 5.485 26.647 -2.149 1.00 44.81 82 MET A O 1
ATOM 618 N N . GLY A 1 83 ? 4.161 28.306 -2.911 1.00 45.56 83 GLY A N 1
ATOM 619 C CA . GLY A 1 83 ? 3.139 28.286 -1.871 1.00 45.56 83 GLY A CA 1
ATOM 620 C C . GLY A 1 83 ? 2.553 26.917 -1.531 1.00 45.56 83 GLY A C 1
ATOM 621 O O . GLY A 1 83 ? 2.751 25.923 -2.222 1.00 45.56 83 GLY A O 1
ATOM 622 N N . LEU A 1 84 ? 1.732 26.936 -0.482 1.00 46.81 84 LEU A N 1
ATOM 623 C CA . LEU A 1 84 ? 0.923 25.860 0.113 1.00 46.81 84 LEU A CA 1
ATOM 624 C C . LEU A 1 84 ? -0.010 25.085 -0.869 1.00 46.81 84 LEU A C 1
ATOM 626 O O . LEU A 1 84 ? -0.890 24.352 -0.430 1.00 46.81 84 LEU A O 1
ATOM 630 N N . PHE A 1 85 ? 0.184 25.226 -2.186 1.00 51.41 85 PHE A N 1
ATOM 631 C CA . PHE A 1 85 ? -0.577 24.655 -3.302 1.00 51.41 85 PHE A CA 1
ATOM 632 C C . PHE A 1 85 ? 0.325 24.089 -4.434 1.00 51.41 85 PHE A C 1
ATOM 634 O O . PHE A 1 85 ? -0.055 24.105 -5.603 1.00 51.41 85 PHE A O 1
ATOM 641 N N . GLY A 1 86 ? 1.540 23.619 -4.135 1.00 49.62 86 GLY A N 1
ATOM 642 C CA . GLY A 1 86 ? 2.515 23.182 -5.148 1.00 49.62 86 GLY A CA 1
ATOM 643 C C . GLY A 1 86 ? 2.334 21.750 -5.690 1.00 49.62 86 GLY A C 1
ATOM 644 O O . GLY A 1 86 ? 2.784 20.797 -5.067 1.00 49.62 86 GLY A O 1
ATOM 645 N N . ASN A 1 87 ? 1.748 21.633 -6.891 1.00 56.16 87 ASN A N 1
ATOM 646 C CA . ASN A 1 87 ? 1.866 20.564 -7.909 1.00 56.16 87 ASN A CA 1
ATOM 647 C C . ASN A 1 87 ? 1.718 19.087 -7.473 1.00 56.16 87 ASN A C 1
ATOM 649 O O . ASN A 1 87 ? 2.690 18.326 -7.491 1.00 56.16 87 ASN A O 1
ATOM 653 N N . TRP A 1 88 ? 0.479 18.650 -7.224 1.00 58.41 88 TRP A N 1
ATOM 654 C CA . TRP A 1 88 ? 0.117 17.227 -7.280 1.00 58.41 88 TRP A CA 1
ATOM 655 C C . TRP A 1 88 ? 0.421 16.689 -8.683 1.00 58.41 88 TRP A C 1
ATOM 657 O O . TRP A 1 88 ? -0.086 17.226 -9.668 1.00 58.41 88 TRP A O 1
ATOM 667 N N . SER A 1 89 ? 1.271 15.670 -8.784 1.00 68.00 89 SER A N 1
ATOM 668 C CA . SER A 1 89 ? 1.679 15.088 -10.060 1.00 68.00 89 SER A CA 1
ATOM 669 C C . SER A 1 89 ? 1.661 13.565 -10.019 1.00 68.00 89 SER A C 1
ATOM 671 O O . SER A 1 89 ? 2.010 12.949 -9.015 1.00 68.00 89 SER A O 1
ATOM 673 N N . LEU A 1 90 ? 1.287 12.960 -11.145 1.00 76.88 90 LEU A N 1
ATOM 674 C CA . LEU A 1 90 ? 1.354 11.514 -11.367 1.00 76.88 90 LEU A CA 1
ATOM 675 C C . LEU A 1 90 ? 2.707 11.073 -11.954 1.00 76.88 90 LEU A C 1
ATOM 677 O O . LEU A 1 90 ? 2.894 9.887 -12.215 1.00 76.88 90 LEU A O 1
ATOM 681 N N . ASP A 1 91 ? 3.660 11.998 -12.117 1.00 76.38 91 ASP A N 1
ATOM 682 C CA . ASP A 1 91 ? 4.977 11.728 -12.713 1.00 76.38 91 ASP A CA 1
ATOM 683 C C . ASP A 1 91 ? 5.763 10.635 -11.966 1.00 76.38 91 ASP A C 1
ATOM 685 O O . ASP A 1 91 ? 6.481 9.858 -12.586 1.00 76.38 91 ASP A O 1
ATOM 689 N N . ASN A 1 92 ? 5.619 10.527 -10.638 1.00 80.88 92 ASN A N 1
ATOM 690 C CA . ASN A 1 92 ? 6.288 9.462 -9.878 1.00 80.88 92 ASN A CA 1
ATOM 691 C C . ASN A 1 92 ? 5.773 8.069 -10.285 1.00 80.88 92 ASN A C 1
ATOM 693 O O . ASN A 1 92 ? 6.537 7.107 -10.307 1.00 80.88 92 ASN A O 1
ATOM 697 N N . PHE A 1 93 ? 4.485 7.950 -10.626 1.00 84.56 93 PHE A N 1
ATOM 698 C CA . PHE A 1 93 ? 3.910 6.686 -11.081 1.00 84.56 93 PHE A CA 1
ATOM 699 C C . PHE A 1 93 ? 4.368 6.347 -12.498 1.00 84.56 93 PHE A C 1
ATOM 701 O O . PHE A 1 93 ? 4.760 5.204 -12.728 1.00 84.56 93 PHE A O 1
ATOM 708 N N . SER A 1 94 ? 4.375 7.311 -13.429 1.00 82.69 94 SER A N 1
ATOM 709 C CA . SER A 1 94 ? 4.884 7.058 -14.786 1.00 82.69 94 SER A CA 1
ATOM 710 C C . SER A 1 94 ? 6.363 6.678 -14.761 1.00 82.69 94 SER A C 1
ATOM 712 O O . SER A 1 94 ? 6.743 5.698 -15.387 1.00 82.69 94 SER A O 1
ATOM 714 N N . GLN A 1 95 ? 7.180 7.348 -13.943 1.00 83.44 95 GLN A N 1
ATOM 715 C CA . GLN A 1 95 ? 8.603 7.036 -13.802 1.00 83.44 95 GLN A CA 1
ATOM 716 C C . GLN A 1 95 ? 8.856 5.593 -13.340 1.00 83.44 95 GLN A C 1
ATOM 718 O O . GLN A 1 95 ? 9.775 4.940 -13.833 1.00 83.44 95 GLN A O 1
ATOM 723 N N . VAL A 1 96 ? 8.060 5.084 -12.395 1.00 86.50 96 VAL A N 1
ATOM 724 C CA . VAL A 1 96 ? 8.191 3.701 -11.913 1.00 86.50 96 VAL A CA 1
ATOM 725 C C . VAL A 1 96 ? 7.673 2.709 -12.953 1.00 86.50 96 VAL A C 1
ATOM 727 O O . VAL A 1 96 ? 8.346 1.712 -13.224 1.00 86.50 96 VAL A O 1
ATOM 730 N N . LEU A 1 97 ? 6.512 2.981 -13.553 1.00 87.44 97 LEU A N 1
ATOM 731 C CA . LEU A 1 97 ? 5.874 2.088 -14.523 1.00 87.44 97 LEU A CA 1
ATOM 732 C C . LEU A 1 97 ? 6.635 2.001 -15.852 1.00 87.44 97 LEU A C 1
ATOM 734 O O . LEU A 1 97 ? 6.661 0.928 -16.449 1.00 87.44 97 LEU A O 1
ATOM 738 N N . ASP A 1 98 ? 7.304 3.069 -16.281 1.00 90.38 98 ASP A N 1
ATOM 739 C CA . ASP A 1 98 ? 8.159 3.066 -17.476 1.00 90.38 98 ASP A CA 1
ATOM 740 C C . ASP A 1 98 ? 9.542 2.448 -17.203 1.00 90.38 98 ASP A C 1
ATOM 742 O O . ASP A 1 98 ? 10.328 2.214 -18.124 1.00 90.38 98 ASP A O 1
ATOM 746 N N . SER A 1 99 ? 9.870 2.145 -15.941 1.00 90.12 99 SER A N 1
ATOM 747 C CA . SER A 1 99 ? 11.158 1.546 -15.601 1.00 90.12 99 SER A CA 1
ATOM 748 C C . SER A 1 99 ? 11.177 0.039 -15.895 1.00 90.12 99 SER A C 1
ATOM 750 O O . SER A 1 99 ? 10.443 -0.761 -15.312 1.00 90.12 99 SER A O 1
ATOM 752 N N . ALA A 1 100 ? 12.087 -0.391 -16.774 1.00 85.31 100 ALA A N 1
ATOM 753 C CA . ALA A 1 100 ? 12.272 -1.812 -17.088 1.00 85.31 100 ALA A CA 1
ATOM 754 C C . ALA A 1 100 ? 12.661 -2.648 -15.847 1.00 85.31 100 ALA A C 1
ATOM 756 O O . ALA A 1 100 ? 12.261 -3.806 -15.709 1.00 85.31 100 ALA A O 1
ATOM 757 N N . GLY A 1 101 ? 13.406 -2.047 -14.911 1.00 90.88 101 GLY A N 1
ATOM 758 C CA . GLY A 1 101 ? 13.818 -2.695 -13.663 1.00 90.88 101 GLY A CA 1
ATOM 759 C C . GLY A 1 101 ? 12.649 -3.042 -12.734 1.00 90.88 101 GLY A C 1
ATOM 760 O O . GLY A 1 101 ? 12.685 -4.090 -12.083 1.00 90.88 101 GLY A O 1
ATOM 761 N N . PHE A 1 102 ? 11.593 -2.219 -12.709 1.00 92.62 102 PHE A N 1
ATOM 762 C CA . PHE A 1 102 ? 10.387 -2.495 -11.927 1.00 92.62 102 PHE A CA 1
ATOM 763 C C . PHE A 1 102 ? 9.689 -3.764 -12.418 1.00 92.62 102 PHE A C 1
ATOM 765 O O . PHE A 1 102 ? 9.450 -4.669 -11.622 1.00 92.62 102 PHE A O 1
ATOM 772 N N . TRP A 1 103 ? 9.450 -3.886 -13.726 1.00 95.75 103 TRP A N 1
ATOM 773 C CA . TRP A 1 103 ? 8.791 -5.062 -14.304 1.00 95.75 103 TRP A CA 1
ATOM 774 C C . TRP A 1 103 ? 9.611 -6.341 -14.148 1.00 95.75 103 TRP A C 1
ATOM 776 O O . TRP A 1 103 ? 9.052 -7.385 -13.812 1.00 95.75 103 TRP A O 1
ATOM 786 N N . SER A 1 104 ? 10.935 -6.259 -14.314 1.00 94.75 104 SER A N 1
ATOM 787 C CA . SER A 1 104 ? 11.831 -7.394 -14.067 1.00 94.75 104 SER A CA 1
ATOM 788 C C . SER A 1 104 ? 11.751 -7.871 -12.613 1.00 94.75 104 SER A C 1
ATOM 790 O O . SER A 1 104 ? 11.639 -9.070 -12.348 1.00 94.75 104 SER A O 1
ATOM 792 N N . SER A 1 105 ? 11.782 -6.940 -11.658 1.00 95.81 105 SER A N 1
ATOM 793 C CA . SER A 1 105 ? 11.729 -7.263 -10.227 1.00 95.81 105 SER A CA 1
ATOM 794 C C . SER A 1 105 ? 10.352 -7.781 -9.812 1.00 95.81 105 SER A C 1
ATOM 796 O O . SER A 1 105 ? 10.255 -8.754 -9.063 1.00 95.81 105 SER A O 1
ATOM 798 N N . LEU A 1 106 ? 9.285 -7.172 -10.337 1.00 96.12 106 LEU A N 1
ATOM 799 C CA . LEU A 1 106 ? 7.906 -7.576 -10.087 1.00 96.12 106 LEU A CA 1
ATOM 800 C C . LEU A 1 106 ? 7.647 -8.983 -10.624 1.00 96.12 106 LEU A C 1
ATOM 802 O O . LEU A 1 106 ? 7.173 -9.830 -9.876 1.00 96.12 106 LEU A O 1
ATOM 806 N N . GLY A 1 107 ? 8.017 -9.254 -11.878 1.00 96.38 107 GLY A N 1
ATOM 807 C CA . GLY A 1 107 ? 7.878 -10.574 -12.492 1.00 96.38 107 GLY A CA 1
ATOM 808 C C . GLY A 1 107 ? 8.665 -11.647 -11.744 1.00 96.38 107 GLY A C 1
ATOM 809 O O . GLY A 1 107 ? 8.124 -12.712 -11.460 1.00 96.38 107 GLY A O 1
ATOM 810 N N . THR A 1 108 ? 9.905 -11.341 -11.344 1.00 96.50 108 THR A N 1
ATOM 811 C CA . THR A 1 108 ? 10.723 -12.255 -10.531 1.00 96.50 108 THR A CA 1
ATOM 812 C C . THR A 1 108 ? 10.041 -12.546 -9.197 1.00 96.50 108 THR A C 1
ATOM 814 O O . THR A 1 108 ? 9.825 -13.704 -8.859 1.00 96.50 108 THR A O 1
ATOM 817 N N . THR A 1 109 ? 9.625 -11.514 -8.462 1.00 96.94 109 THR A N 1
ATOM 818 C CA . THR A 1 109 ? 8.946 -11.678 -7.167 1.00 96.94 109 THR A CA 1
ATOM 819 C C . THR A 1 109 ? 7.672 -12.503 -7.316 1.00 96.94 109 THR A C 1
ATOM 821 O O . THR A 1 109 ? 7.466 -13.447 -6.561 1.00 96.94 109 THR A O 1
ATOM 824 N N . LEU A 1 110 ? 6.851 -12.207 -8.327 1.00 97.62 110 LEU A N 1
ATOM 825 C CA . LEU A 1 110 ? 5.608 -12.927 -8.585 1.00 97.62 110 LEU A CA 1
ATOM 826 C C . LEU A 1 110 ? 5.866 -14.399 -8.920 1.00 97.62 110 LEU A C 1
ATOM 828 O O . LEU A 1 110 ? 5.172 -15.271 -8.402 1.00 97.62 110 LEU A O 1
ATOM 832 N N . LEU A 1 111 ? 6.882 -14.680 -9.741 1.00 97.69 111 LEU A N 1
ATOM 833 C CA . LEU A 1 111 ? 7.280 -16.039 -10.099 1.00 97.69 111 LEU A CA 1
ATOM 834 C C . LEU A 1 111 ? 7.756 -16.820 -8.871 1.00 97.69 111 LEU A C 1
ATOM 836 O O . LEU A 1 111 ? 7.333 -17.957 -8.674 1.00 97.69 111 LEU A O 1
ATOM 840 N N . TYR A 1 112 ? 8.575 -16.202 -8.017 1.00 97.56 112 TYR A N 1
ATOM 841 C CA . TYR A 1 112 ? 9.011 -16.803 -6.758 1.00 97.56 112 TYR A CA 1
ATOM 842 C C . TYR A 1 112 ? 7.838 -17.036 -5.805 1.00 97.56 112 TYR A C 1
ATOM 844 O O . TYR A 1 112 ? 7.712 -18.132 -5.271 1.00 97.56 112 TYR A O 1
ATOM 852 N N . THR A 1 113 ? 6.953 -16.058 -5.601 1.00 97.88 113 THR A N 1
ATOM 853 C CA . THR A 1 113 ? 5.796 -16.203 -4.706 1.00 97.88 113 THR A CA 1
ATOM 854 C C . THR A 1 113 ? 4.826 -17.268 -5.211 1.00 97.88 113 THR A C 1
ATOM 856 O O . THR A 1 113 ? 4.415 -18.129 -4.434 1.00 97.88 113 THR A O 1
ATOM 859 N N . ALA A 1 114 ? 4.476 -17.253 -6.498 1.00 97.50 114 ALA A N 1
ATOM 860 C CA . ALA A 1 114 ? 3.577 -18.239 -7.089 1.00 97.50 114 ALA A CA 1
ATOM 861 C C . ALA A 1 114 ? 4.208 -19.634 -7.085 1.00 97.50 114 ALA A C 1
ATOM 863 O O . ALA A 1 114 ? 3.577 -20.585 -6.635 1.00 97.50 114 ALA A O 1
ATOM 864 N N . GLY A 1 115 ? 5.468 -19.748 -7.511 1.00 97.75 115 GLY A N 1
ATOM 865 C CA . GLY A 1 115 ? 6.216 -21.002 -7.500 1.00 97.75 115 GLY A CA 1
ATOM 866 C C . GLY A 1 115 ? 6.365 -21.578 -6.093 1.00 97.75 115 GLY A C 1
ATOM 867 O O . GLY A 1 115 ? 6.104 -22.759 -5.890 1.00 97.75 115 GLY A O 1
ATOM 868 N N . ALA A 1 116 ? 6.698 -20.747 -5.102 1.00 97.19 116 ALA A N 1
ATOM 869 C CA . ALA A 1 116 ? 6.795 -21.164 -3.706 1.00 97.19 116 ALA A CA 1
ATOM 870 C C . ALA A 1 116 ? 5.435 -21.579 -3.133 1.00 97.19 116 ALA A C 1
ATOM 872 O O . ALA A 1 116 ? 5.350 -22.586 -2.438 1.00 97.19 116 ALA A O 1
ATOM 873 N N . THR A 1 117 ? 4.364 -20.842 -3.441 1.00 97.56 117 THR A N 1
ATOM 874 C CA . THR A 1 117 ? 3.009 -21.173 -2.973 1.00 97.56 117 THR A CA 1
ATOM 875 C C . THR A 1 117 ? 2.527 -22.480 -3.592 1.00 97.56 117 THR A C 1
ATOM 877 O O . THR A 1 117 ? 2.086 -23.367 -2.870 1.00 97.56 117 THR A O 1
ATOM 880 N N . LEU A 1 118 ? 2.655 -22.635 -4.912 1.00 97.38 118 LEU A N 1
ATOM 881 C CA . LEU A 1 118 ? 2.287 -23.862 -5.618 1.00 97.38 118 LEU A CA 1
ATOM 882 C C . LEU A 1 118 ? 3.130 -25.045 -5.146 1.00 97.38 118 LEU A C 1
ATOM 884 O O . LEU A 1 118 ? 2.576 -26.095 -4.845 1.00 97.38 118 LEU A O 1
ATOM 888 N N . GLY A 1 119 ? 4.446 -24.866 -5.020 1.00 97.00 119 GLY A N 1
ATOM 889 C CA . GLY A 1 119 ? 5.344 -25.881 -4.479 1.00 97.00 119 GLY A CA 1
ATOM 890 C C . GLY A 1 119 ? 4.955 -26.290 -3.060 1.00 97.00 119 GLY A C 1
ATOM 891 O O . GLY A 1 119 ? 4.849 -27.477 -2.784 1.00 97.00 119 GLY A O 1
ATOM 892 N N . SER A 1 120 ? 4.663 -25.323 -2.186 1.00 97.00 120 SER A N 1
ATOM 893 C CA . SER A 1 120 ? 4.194 -25.571 -0.816 1.00 97.00 120 SER A CA 1
ATOM 894 C C . SER A 1 120 ? 2.875 -26.348 -0.787 1.00 97.00 120 SER A C 1
ATOM 896 O O . SER A 1 120 ? 2.752 -27.318 -0.047 1.00 97.00 120 SER A O 1
ATOM 898 N N . VAL A 1 121 ? 1.907 -25.985 -1.636 1.00 97.69 121 VAL A N 1
ATOM 899 C CA . VAL A 1 121 ? 0.616 -26.687 -1.735 1.00 97.69 121 VAL A CA 1
ATOM 900 C C . VAL A 1 121 ? 0.793 -28.110 -2.258 1.00 97.69 121 VAL A C 1
ATOM 902 O O . VAL A 1 121 ? 0.226 -29.033 -1.685 1.00 97.69 121 VAL A O 1
ATOM 905 N N . VAL A 1 122 ? 1.576 -28.302 -3.322 1.00 97.56 122 VAL A N 1
ATOM 906 C CA . VAL A 1 122 ? 1.813 -29.625 -3.917 1.00 97.56 122 VAL A CA 1
ATOM 907 C C . VAL A 1 122 ? 2.545 -30.532 -2.934 1.00 97.56 122 VAL A C 1
ATOM 909 O O . VAL A 1 122 ? 2.106 -31.653 -2.711 1.00 97.56 122 VAL A O 1
ATOM 912 N N . LEU A 1 123 ? 3.618 -30.042 -2.310 1.00 96.50 123 LEU A N 1
ATOM 913 C CA . LEU A 1 123 ? 4.362 -30.794 -1.299 1.00 96.50 123 LEU A CA 1
ATOM 914 C C . LEU A 1 123 ? 3.539 -31.051 -0.035 1.00 96.50 123 LEU A C 1
ATOM 916 O O . LEU A 1 123 ? 3.754 -32.057 0.617 1.00 96.50 123 LEU A O 1
ATOM 920 N N . GLY A 1 124 ? 2.618 -30.156 0.324 1.00 95.44 124 GLY A N 1
ATOM 921 C CA . GLY A 1 124 ? 1.708 -30.371 1.448 1.00 95.44 124 GLY A CA 1
ATOM 922 C C . GLY A 1 124 ? 0.598 -31.388 1.163 1.00 95.44 124 GLY A C 1
ATOM 923 O O . GLY A 1 124 ? -0.043 -31.849 2.104 1.00 95.44 124 GLY A O 1
ATOM 924 N N . LEU A 1 125 ? 0.341 -31.707 -0.111 1.00 94.25 125 LEU A N 1
ATOM 925 C CA . LEU A 1 125 ? -0.698 -32.648 -0.538 1.00 94.25 125 LEU A CA 1
ATOM 926 C C . LEU A 1 125 ? -0.163 -34.072 -0.778 1.00 94.25 125 LEU A C 1
ATOM 928 O O . LEU A 1 125 ? -0.952 -35.016 -0.733 1.00 94.25 125 LEU A O 1
ATOM 932 N N . VAL A 1 126 ? 1.135 -34.210 -1.074 1.00 86.50 126 VAL A N 1
ATOM 933 C CA . VAL A 1 126 ? 1.850 -35.491 -1.255 1.00 86.50 126 VAL A CA 1
ATOM 934 C C . VAL A 1 126 ? 2.376 -35.988 0.085 1.00 86.50 126 VAL A C 1
ATOM 936 O O . VAL A 1 126 ? 2.188 -37.193 0.362 1.00 86.50 126 VAL A O 1
#

Radius of gyration: 42.48 Å; Cα contacts (8 Å, |Δi|>4): 25; chains: 1; bounding box: 96×78×82 Å

pLDDT: mean 73.39, std 19.41, range [42.84, 97.88]

Solvent-accessible surface area (backbone atoms only — not comparable to full-atom values): 8169 Å² total; per-residue (Å²): 140,82,90,86,85,90,82,85,83,92,79,89,79,81,90,72,79,87,70,80,74,89,74,90,76,88,74,75,76,74,76,71,67,77,58,56,67,54,49,52,52,51,49,54,49,61,67,46,44,61,60,49,52,49,47,41,60,72,49,47,46,58,48,53,50,54,54,55,48,52,34,35,70,94,57,101,68,78,86,83,80,74,64,105,80,74,59,82,38,65,61,59,52,52,59,49,71,72,30,69,67,48,55,53,51,50,51,50,53,49,50,51,52,50,50,51,49,52,48,51,54,54,63,74,72,107

Secondary structure (DSSP, 8-state):
---------------------------------TTHHHHHHHHHHHHHHHHHHHHIIIIIHHHHHHHHHHTB---S---S---TT--B-SHHHHHHHT-HHHHHHHHHHHHHHHHHHHHHHHHHH-